Protein AF-A0A924ARC2-F1 (afdb_monomer_lite)

Structure (mmCIF, N/CA/C/O backbone):
data_AF-A0A924ARC2-F1
#
_entry.id   AF-A0A924ARC2-F1
#
loop_
_atom_site.group_PDB
_atom_site.id
_atom_site.type_symbol
_atom_site.label_atom_id
_atom_site.label_alt_id
_atom_site.label_comp_id
_atom_site.label_asym_id
_atom_site.label_entity_id
_atom_site.label_seq_id
_atom_site.pdbx_PDB_ins_code
_atom_site.Cartn_x
_atom_site.Cartn_y
_atom_site.Cartn_z
_atom_site.occupancy
_atom_site.B_iso_or_equiv
_atom_site.auth_seq_id
_atom_site.auth_comp_id
_atom_site.auth_asym_id
_atom_site.auth_atom_id
_atom_site.pdbx_PDB_model_num
ATOM 1 N N . TYR A 1 1 ? 14.908 -2.963 -16.061 1.00 57.44 1 TYR A N 1
ATOM 2 C CA . TYR A 1 1 ? 14.993 -3.242 -14.614 1.00 57.44 1 TYR A CA 1
ATOM 3 C C . TYR A 1 1 ? 16.105 -4.246 -14.347 1.00 57.44 1 TYR A C 1
ATOM 5 O O . TYR A 1 1 ? 15.862 -5.436 -14.399 1.00 57.44 1 TYR A O 1
ATOM 13 N N . GLY A 1 2 ? 17.353 -3.801 -14.180 1.00 57.31 2 GLY A N 1
ATOM 14 C CA . GLY A 1 2 ? 18.492 -4.735 -14.200 1.00 57.31 2 GLY A CA 1
ATOM 15 C C . GLY A 1 2 ? 18.911 -5.316 -12.846 1.00 57.31 2 GLY A C 1
ATOM 16 O O . GLY A 1 2 ? 19.546 -6.360 -12.818 1.00 57.31 2 GLY A O 1
ATOM 17 N N . ARG A 1 3 ? 18.616 -4.640 -11.726 1.00 71.25 3 ARG A N 1
ATOM 18 C CA . ARG A 1 3 ? 19.188 -5.001 -10.409 1.00 71.25 3 ARG A CA 1
ATOM 19 C C . ARG A 1 3 ? 18.224 -4.918 -9.227 1.00 71.25 3 ARG A C 1
ATOM 21 O O . ARG A 1 3 ? 18.666 -5.123 -8.107 1.00 71.25 3 ARG A O 1
ATOM 28 N N . ASP A 1 4 ? 16.960 -4.561 -9.469 1.00 78.75 4 ASP A N 1
ATOM 29 C CA . ASP A 1 4 ? 15.964 -4.315 -8.411 1.00 78.75 4 ASP A CA 1
ATOM 30 C C . ASP A 1 4 ? 16.483 -3.454 -7.237 1.00 78.75 4 ASP A C 1
ATOM 32 O O . ASP A 1 4 ? 16.181 -3.681 -6.072 1.00 78.75 4 ASP A O 1
ATOM 36 N N . ALA A 1 5 ? 17.324 -2.464 -7.547 1.00 85.94 5 ALA A N 1
ATOM 37 C CA . ALA A 1 5 ? 18.048 -1.659 -6.564 1.00 85.94 5 ALA A CA 1
ATOM 38 C C . ALA A 1 5 ? 17.290 -0.364 -6.208 1.00 85.94 5 ALA A C 1
ATOM 40 O O . ALA A 1 5 ? 17.862 0.723 -6.239 1.00 85.94 5 ALA A O 1
ATOM 41 N N . GLY A 1 6 ? 15.980 -0.473 -5.974 1.00 88.94 6 GLY A N 1
ATOM 42 C CA . GLY A 1 6 ? 15.114 0.659 -5.631 1.00 88.94 6 GLY A CA 1
ATOM 43 C C . GLY A 1 6 ? 15.089 0.974 -4.133 1.00 88.94 6 GLY A C 1
ATOM 44 O O . GLY A 1 6 ? 15.557 0.191 -3.310 1.00 88.94 6 GLY A O 1
ATOM 45 N N . LEU A 1 7 ? 14.496 2.116 -3.779 1.00 92.81 7 LEU A N 1
ATOM 46 C CA . LEU A 1 7 ? 14.212 2.493 -2.393 1.00 92.81 7 LEU A CA 1
ATOM 47 C C . LEU A 1 7 ? 12.710 2.349 -2.111 1.00 92.81 7 LEU A C 1
ATOM 49 O O . LEU A 1 7 ? 11.881 2.651 -2.968 1.00 92.81 7 LEU A O 1
ATOM 53 N N . ARG A 1 8 ? 12.348 1.925 -0.896 1.00 94.56 8 ARG A N 1
ATOM 54 C CA . ARG A 1 8 ? 10.963 1.966 -0.403 1.00 94.56 8 ARG A CA 1
ATOM 55 C C . ARG A 1 8 ? 10.758 3.282 0.346 1.00 94.56 8 ARG A C 1
ATOM 57 O O . ARG A 1 8 ? 11.081 3.360 1.525 1.00 94.56 8 ARG A O 1
ATOM 64 N N . ILE A 1 9 ? 10.269 4.311 -0.345 1.00 96.62 9 ILE A N 1
ATOM 65 C CA . ILE A 1 9 ? 10.067 5.653 0.239 1.00 96.62 9 ILE A CA 1
ATOM 66 C C . ILE A 1 9 ? 8.601 6.098 0.271 1.00 96.62 9 ILE A C 1
ATOM 68 O O . ILE A 1 9 ? 8.237 6.918 1.111 1.00 96.62 9 ILE A O 1
ATOM 72 N N . ASP A 1 10 ? 7.737 5.488 -0.537 1.00 97.31 10 ASP A N 1
ATOM 73 C CA . ASP A 1 10 ? 6.293 5.725 -0.514 1.00 97.31 10 ASP A CA 1
ATOM 74 C C . ASP A 1 10 ? 5.613 4.822 0.525 1.00 97.31 10 ASP A C 1
ATOM 76 O O . ASP A 1 10 ? 5.670 3.592 0.431 1.00 97.31 10 ASP A O 1
ATOM 80 N N . HIS A 1 11 ? 4.965 5.428 1.522 1.00 97.81 11 HIS A N 1
ATOM 81 C CA . HIS A 1 11 ? 4.343 4.720 2.642 1.00 97.81 11 HIS A CA 1
ATOM 82 C C . HIS A 1 11 ? 2.886 5.149 2.828 1.00 97.81 11 HIS A C 1
ATOM 84 O O . HIS A 1 11 ? 2.553 6.325 2.709 1.00 97.81 11 HIS A O 1
ATOM 90 N N . LEU A 1 12 ? 2.031 4.188 3.183 1.00 98.25 12 LEU A N 1
ATOM 91 C CA . LEU A 1 12 ? 0.626 4.405 3.525 1.00 98.25 12 LEU A CA 1
ATOM 92 C C . LEU A 1 12 ? 0.451 4.122 5.020 1.00 98.25 12 LEU A C 1
ATOM 94 O O . LEU A 1 12 ? 0.387 2.968 5.441 1.00 98.25 12 LEU A O 1
ATOM 98 N N . LEU A 1 13 ? 0.460 5.180 5.832 1.00 98.12 13 LEU A N 1
ATOM 99 C CA . LEU A 1 13 ? 0.384 5.079 7.290 1.00 98.12 13 LEU A CA 1
ATOM 100 C C . LEU A 1 13 ? -1.076 5.093 7.753 1.00 98.12 13 LEU A C 1
ATOM 102 O O . LEU A 1 13 ? -1.857 5.945 7.332 1.00 98.12 13 LEU A O 1
ATOM 106 N N . LEU A 1 14 ? -1.432 4.172 8.650 1.00 98.00 14 LEU A N 1
ATOM 107 C CA . LEU A 1 14 ? -2.773 4.070 9.224 1.00 98.00 14 LEU A CA 1
ATOM 108 C C . LEU A 1 14 ? -2.790 4.532 10.680 1.00 98.00 14 LEU A C 1
ATOM 110 O O . LEU A 1 14 ? -1.858 4.278 11.443 1.00 98.00 14 LEU A O 1
ATOM 114 N N . SER A 1 15 ? -3.888 5.173 11.080 1.00 97.94 15 SER A N 1
ATOM 115 C CA . SER A 1 15 ? -4.164 5.436 12.492 1.00 97.94 15 SER A CA 1
ATOM 116 C C . SER A 1 15 ? -4.515 4.130 13.225 1.00 97.94 15 SER A C 1
ATOM 118 O O . SER A 1 15 ? -4.983 3.180 12.590 1.00 97.94 15 SER A O 1
ATOM 120 N N . PRO A 1 16 ? -4.392 4.071 14.565 1.00 96.88 16 PRO A N 1
ATOM 121 C CA . PRO A 1 16 ? -4.796 2.891 15.335 1.00 96.88 16 PRO A CA 1
ATOM 122 C C . PRO A 1 16 ? -6.259 2.479 15.124 1.00 96.88 16 PRO A C 1
ATOM 124 O O . PRO A 1 16 ? -6.579 1.300 15.213 1.00 96.88 16 PRO A O 1
ATOM 127 N N . ALA A 1 17 ? -7.141 3.434 14.809 1.00 95.69 17 ALA A N 1
ATOM 128 C CA . ALA A 1 17 ? -8.548 3.162 14.521 1.00 95.69 17 ALA A CA 1
ATOM 129 C C . ALA A 1 17 ? -8.766 2.471 13.162 1.00 95.69 17 ALA A C 1
ATOM 131 O O . ALA A 1 17 ? -9.723 1.720 13.015 1.00 95.69 17 ALA A O 1
ATOM 132 N N . LEU A 1 18 ? -7.889 2.710 12.178 1.00 96.50 18 LEU A N 1
ATOM 133 C CA . LEU A 1 18 ? -7.967 2.106 10.842 1.00 96.50 18 LEU A CA 1
ATOM 134 C C . LEU A 1 18 ? -7.118 0.842 10.703 1.00 96.50 18 LEU A C 1
ATOM 136 O O . LEU A 1 18 ? -7.412 0.013 9.848 1.00 96.50 18 LEU A O 1
ATOM 140 N N . ALA A 1 19 ? -6.081 0.674 11.525 1.00 97.50 19 ALA A N 1
ATOM 141 C CA . ALA A 1 19 ? -5.178 -0.473 11.445 1.00 97.50 19 ALA A CA 1
ATOM 142 C C . ALA A 1 19 ? -5.896 -1.844 11.430 1.00 97.50 19 ALA A C 1
ATOM 144 O O . ALA A 1 19 ? -5.497 -2.687 10.626 1.00 97.50 19 ALA A O 1
ATOM 145 N N . PRO A 1 20 ? -6.978 -2.082 12.208 1.00 96.88 20 PRO A N 1
ATOM 146 C CA . PRO A 1 20 ? -7.710 -3.352 12.161 1.00 96.88 20 PRO A CA 1
ATOM 147 C C . PRO A 1 20 ? -8.432 -3.623 10.833 1.00 96.88 20 PRO A C 1
ATOM 149 O O . PRO A 1 20 ? -8.760 -4.774 10.542 1.00 96.88 20 PRO A O 1
ATOM 152 N N . ALA A 1 21 ? -8.695 -2.584 10.034 1.00 97.62 21 ALA A N 1
ATOM 153 C CA . ALA A 1 21 ? -9.358 -2.708 8.740 1.00 97.62 21 ALA A CA 1
ATOM 154 C C . ALA A 1 21 ? -8.414 -3.188 7.629 1.00 97.62 21 ALA A C 1
ATOM 156 O O . ALA A 1 21 ? -8.900 -3.628 6.594 1.00 97.62 21 ALA A O 1
ATOM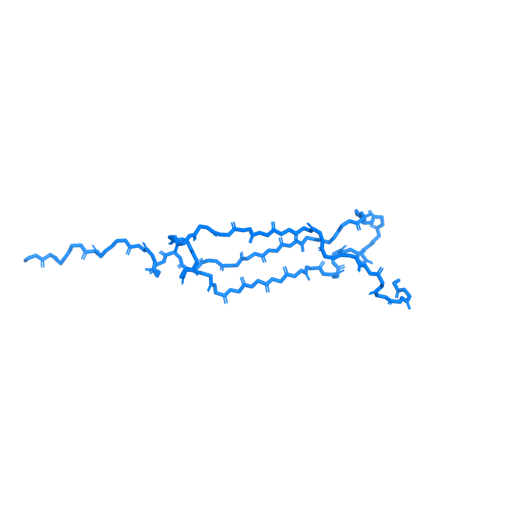 157 N N . LEU A 1 22 ? -7.088 -3.133 7.808 1.00 98.31 22 LEU A N 1
ATOM 158 C CA . LEU A 1 22 ? -6.138 -3.516 6.761 1.00 98.31 22 LEU A CA 1
ATOM 159 C C . LEU A 1 22 ? -6.270 -5.003 6.400 1.00 98.31 22 LEU A C 1
ATOM 161 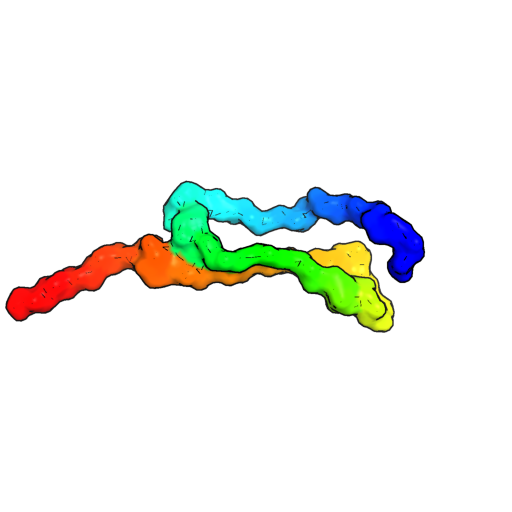O O . LEU A 1 22 ? -6.092 -5.879 7.248 1.00 98.31 22 LEU A O 1
ATOM 165 N N . THR A 1 23 ? -6.568 -5.287 5.133 1.00 98.31 23 THR A N 1
ATOM 166 C CA . THR A 1 23 ? -6.682 -6.658 4.607 1.00 98.31 23 THR A CA 1
ATOM 167 C C . THR A 1 23 ? -5.548 -7.026 3.671 1.00 98.31 23 THR A C 1
ATOM 169 O O . THR A 1 23 ? -5.105 -8.172 3.691 1.00 98.31 23 THR A O 1
ATOM 172 N N . ALA A 1 24 ? -5.057 -6.075 2.881 1.00 98.50 24 ALA A N 1
ATOM 173 C CA . ALA A 1 24 ? -3.945 -6.291 1.969 1.00 98.50 24 ALA A CA 1
ATOM 174 C C . ALA A 1 24 ? -3.160 -4.998 1.734 1.00 98.50 24 ALA A C 1
ATOM 176 O O . ALA A 1 24 ? -3.666 -3.893 1.927 1.00 98.50 24 ALA A O 1
AT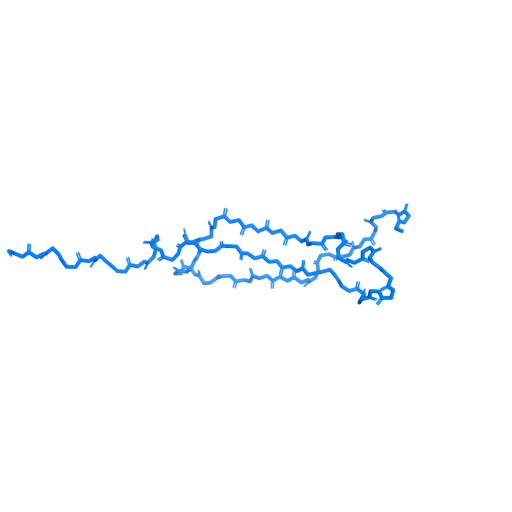OM 177 N N . SER A 1 25 ? -1.908 -5.144 1.315 1.00 98.12 25 SER A N 1
ATOM 178 C CA . SER A 1 25 ? -1.062 -4.046 0.862 1.00 98.12 25 SER A CA 1
ATOM 179 C C . SER A 1 25 ? -0.052 -4.559 -0.153 1.00 98.12 25 SER A C 1
ATOM 181 O O . SER A 1 25 ? 0.406 -5.701 -0.059 1.00 98.12 25 SER A O 1
ATOM 183 N N . ASN A 1 26 ? 0.293 -3.733 -1.140 1.00 97.69 26 ASN A N 1
ATOM 184 C CA . ASN A 1 26 ? 1.332 -4.082 -2.104 1.00 97.69 26 ASN A CA 1
ATOM 185 C C . ASN A 1 26 ? 1.876 -2.852 -2.844 1.00 97.69 26 ASN A C 1
ATOM 187 O O . ASN A 1 26 ? 1.486 -1.710 -2.587 1.00 97.69 26 ASN A O 1
ATOM 191 N N . VAL A 1 27 ? 2.807 -3.111 -3.764 1.00 96.81 27 VAL A N 1
ATOM 192 C CA . VAL A 1 27 ? 3.326 -2.157 -4.740 1.00 96.81 27 VAL A CA 1
ATOM 193 C C . VAL A 1 27 ? 3.252 -2.742 -6.135 1.00 96.81 27 VAL A C 1
ATOM 195 O O . VAL A 1 27 ? 3.811 -3.808 -6.400 1.00 96.81 27 VAL A O 1
ATOM 198 N N . ASP A 1 28 ? 2.642 -1.994 -7.047 1.00 95.44 28 ASP A N 1
ATOM 199 C CA . ASP A 1 28 ? 2.431 -2.408 -8.430 1.00 95.44 28 ASP A CA 1
ATOM 200 C C . ASP A 1 28 ? 3.684 -2.153 -9.271 1.00 95.44 28 ASP A C 1
ATOM 202 O O . ASP A 1 28 ? 3.774 -1.227 -10.083 1.00 95.44 28 ASP A O 1
ATOM 206 N N . ARG A 1 29 ? 4.691 -3.003 -9.066 1.00 90.50 29 ARG A N 1
ATOM 207 C CA . ARG A 1 29 ? 5.996 -2.924 -9.744 1.00 90.50 29 ARG A CA 1
ATOM 208 C C . ARG A 1 29 ? 5.870 -3.001 -11.266 1.00 90.50 29 ARG A C 1
ATOM 210 O O . ARG A 1 29 ? 6.623 -2.333 -11.972 1.00 90.50 29 ARG A O 1
ATOM 217 N N . ASP A 1 30 ? 4.885 -3.743 -11.763 1.00 91.62 30 ASP A N 1
ATOM 218 C CA . ASP A 1 30 ? 4.643 -3.912 -13.198 1.00 91.62 30 ASP A CA 1
ATOM 219 C C . ASP A 1 30 ? 4.212 -2.605 -13.875 1.00 91.62 30 ASP A C 1
ATOM 221 O O . ASP A 1 30 ? 4.554 -2.363 -15.033 1.00 91.62 30 ASP A O 1
ATOM 225 N N . VAL A 1 31 ? 3.527 -1.706 -13.154 1.00 91.50 31 VAL A N 1
ATOM 226 C CA . VAL A 1 31 ? 3.137 -0.385 -13.681 1.00 91.50 31 VAL A CA 1
ATOM 227 C C . VAL A 1 31 ? 4.374 0.453 -13.995 1.00 91.50 31 VAL A C 1
ATOM 229 O O . VAL A 1 31 ? 4.440 1.103 -15.038 1.00 91.50 31 VAL A O 1
ATOM 232 N N . ARG A 1 32 ? 5.397 0.377 -13.142 1.00 90.25 32 ARG A N 1
ATOM 233 C CA . ARG A 1 32 ? 6.684 1.052 -13.345 1.00 90.25 32 ARG A CA 1
ATOM 234 C C . ARG A 1 32 ? 7.531 0.397 -14.450 1.00 90.25 32 ARG A C 1
ATOM 236 O O . ARG A 1 32 ? 8.496 1.007 -14.914 1.00 90.25 32 ARG A O 1
ATOM 243 N N . GLY A 1 33 ? 7.177 -0.811 -14.893 1.00 87.00 33 GLY A N 1
ATOM 244 C CA . GLY A 1 33 ? 7.782 -1.512 -16.031 1.00 87.00 33 GLY A CA 1
ATOM 245 C C . GLY A 1 33 ? 7.245 -1.107 -17.409 1.00 87.00 33 GLY A C 1
ATOM 246 O O . GLY A 1 33 ? 7.790 -1.560 -18.414 1.00 87.00 33 GLY A O 1
ATOM 247 N N . ARG A 1 34 ? 6.199 -0.272 -17.473 1.00 92.12 34 ARG A N 1
ATOM 248 C CA . ARG A 1 34 ? 5.569 0.190 -18.725 1.00 92.12 34 ARG A CA 1
ATOM 249 C C . ARG A 1 34 ? 6.445 1.196 -19.485 1.00 92.12 34 ARG A C 1
ATOM 251 O O . ARG A 1 34 ? 7.470 1.646 -18.981 1.00 92.12 34 ARG A O 1
ATOM 258 N N . GLU A 1 35 ? 6.042 1.553 -20.705 1.00 94.69 35 GLU A N 1
ATOM 259 C CA . GLU A 1 35 ? 6.717 2.584 -21.504 1.00 94.69 35 GLU A CA 1
ATOM 260 C C . GLU A 1 35 ? 6.573 3.975 -20.858 1.00 94.69 35 GLU A C 1
ATOM 262 O O . GLU A 1 35 ? 5.488 4.338 -20.408 1.00 94.69 35 GLU A O 1
ATOM 267 N N . LYS A 1 36 ? 7.672 4.750 -20.823 1.00 93.44 36 LYS A N 1
ATOM 268 C CA . LYS A 1 36 ? 7.756 6.097 -20.210 1.00 93.44 36 LYS A CA 1
ATOM 269 C C . LYS A 1 36 ? 7.069 6.179 -18.833 1.00 93.44 36 LYS A C 1
ATOM 271 O O . LYS A 1 36 ? 6.197 7.024 -18.624 1.00 93.44 36 LYS A O 1
ATOM 276 N N . PRO A 1 37 ? 7.435 5.300 -17.890 1.00 92.75 37 PRO A N 1
ATOM 277 C CA . PRO A 1 37 ? 6.792 5.276 -16.590 1.00 92.75 37 PRO A CA 1
ATOM 278 C C . PRO A 1 37 ? 7.279 6.463 -15.738 1.00 92.75 37 PRO A C 1
ATOM 280 O O . PRO A 1 37 ? 8.346 7.026 -15.997 1.00 92.75 37 PRO A O 1
ATOM 283 N N . SER A 1 38 ? 6.530 6.794 -14.680 1.00 94.19 38 SER A N 1
ATOM 284 C CA . SER A 1 38 ? 7.052 7.590 -13.553 1.00 94.19 38 SER A CA 1
ATOM 285 C C . SER A 1 38 ? 8.320 6.934 -12.985 1.00 94.19 38 SER A C 1
ATOM 287 O O . SER A 1 38 ? 8.622 5.788 -13.293 1.00 94.19 38 SER A O 1
ATOM 289 N N . ASP A 1 39 ? 9.096 7.637 -12.173 1.00 92.50 39 ASP A N 1
ATOM 290 C CA . ASP A 1 39 ? 10.211 7.089 -11.407 1.00 92.50 39 ASP A CA 1
ATOM 291 C C . ASP A 1 39 ? 9.765 6.244 -10.198 1.00 92.50 39 ASP A C 1
ATOM 293 O O . ASP A 1 39 ? 10.500 5.324 -9.829 1.00 92.50 39 ASP A O 1
ATOM 297 N N . HIS A 1 40 ? 8.552 6.454 -9.676 1.00 95.44 40 HIS A N 1
ATOM 298 C CA . HIS A 1 40 ? 7.955 5.691 -8.574 1.00 95.44 40 HIS A CA 1
ATOM 299 C C . HIS A 1 40 ? 6.991 4.595 -9.067 1.00 95.44 40 HIS A C 1
ATOM 301 O O . HIS A 1 40 ? 6.417 4.671 -10.156 1.00 95.44 40 HIS A O 1
ATOM 307 N N . ALA A 1 41 ? 6.807 3.556 -8.249 1.00 95.69 41 ALA A N 1
ATOM 308 C CA . ALA A 1 41 ? 5.770 2.544 -8.451 1.00 95.69 41 ALA A CA 1
ATOM 309 C C . ALA A 1 41 ? 4.578 2.830 -7.518 1.00 95.69 41 ALA A C 1
ATOM 311 O O . ALA A 1 41 ? 4.813 3.172 -6.358 1.00 95.69 41 ALA A O 1
ATOM 312 N N . PRO A 1 42 ? 3.320 2.665 -7.969 1.00 97.12 42 PRO A N 1
ATOM 313 C CA . PRO A 1 42 ? 2.155 2.863 -7.111 1.00 97.12 42 PRO A CA 1
ATOM 314 C C . PRO A 1 42 ? 2.174 1.935 -5.893 1.00 97.12 42 PRO A C 1
ATOM 316 O O . PRO A 1 42 ? 2.391 0.730 -6.029 1.00 97.12 42 PRO A O 1
ATOM 319 N N . THR A 1 43 ? 1.918 2.492 -4.712 1.00 98.00 43 THR A N 1
ATOM 320 C CA . THR A 1 43 ? 1.622 1.749 -3.481 1.00 98.00 43 THR A CA 1
ATOM 321 C C . THR A 1 43 ? 0.118 1.728 -3.250 1.00 98.00 43 THR A C 1
ATOM 323 O O . THR A 1 43 ? -0.578 2.698 -3.554 1.00 98.00 43 THR A O 1
ATOM 326 N N . TRP A 1 44 ? -0.397 0.637 -2.691 1.00 98.38 44 TRP A N 1
ATOM 327 C CA . TRP A 1 44 ? -1.814 0.530 -2.361 1.00 98.38 44 TRP A CA 1
ATOM 328 C C . TRP A 1 44 ? -2.054 -0.309 -1.107 1.00 98.38 44 TRP A C 1
ATOM 330 O O . TRP A 1 44 ? -1.212 -1.107 -0.684 1.00 98.38 44 TRP A O 1
ATOM 340 N N . ILE A 1 45 ? -3.231 -0.100 -0.519 1.00 98.69 45 ILE A N 1
ATOM 341 C CA . ILE A 1 45 ? -3.795 -0.897 0.568 1.00 98.69 45 ILE A CA 1
ATOM 342 C C . ILE A 1 45 ? -5.260 -1.206 0.263 1.00 98.69 45 ILE A C 1
ATOM 344 O O . ILE A 1 45 ? -5.946 -0.407 -0.373 1.00 98.69 45 ILE A O 1
ATOM 348 N N . GLU A 1 46 ? -5.740 -2.334 0.763 1.00 98.62 46 GLU A N 1
ATOM 349 C CA . GLU A 1 46 ? -7.161 -2.656 0.840 1.00 98.62 46 GLU A CA 1
ATOM 350 C C . GLU A 1 46 ? -7.611 -2.602 2.298 1.00 98.62 46 GLU A C 1
ATOM 352 O O . GLU A 1 46 ? -6.914 -3.083 3.199 1.00 98.62 46 GLU A O 1
ATOM 357 N N . LEU A 1 47 ? -8.779 -1.998 2.521 1.00 98.12 47 LEU A N 1
ATOM 358 C CA . LEU A 1 47 ? -9.389 -1.854 3.835 1.00 98.12 47 LEU A CA 1
ATOM 359 C C . LEU A 1 47 ? -10.780 -2.491 3.834 1.00 98.12 47 LEU A C 1
ATOM 361 O O . LEU A 1 47 ? -11.645 -2.104 3.050 1.00 98.12 47 LEU A O 1
ATOM 365 N N . ASP A 1 48 ? -11.012 -3.404 4.769 1.00 97.75 48 ASP A N 1
ATOM 366 C CA . ASP A 1 48 ? -12.339 -3.892 5.128 1.00 97.75 48 ASP A CA 1
ATOM 367 C C . ASP A 1 48 ? -12.922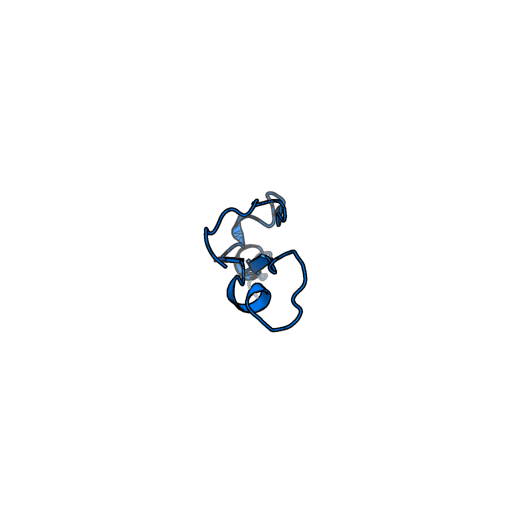 -3.000 6.227 1.00 97.75 48 ASP A C 1
ATOM 369 O O . ASP A 1 48 ? -12.614 -3.133 7.417 1.00 97.75 48 ASP A O 1
ATOM 373 N N . LEU A 1 49 ? -13.756 -2.050 5.807 1.00 95.31 49 LEU A N 1
ATOM 374 C CA . LEU A 1 49 ? -14.349 -1.062 6.703 1.00 95.31 49 LEU A CA 1
ATOM 375 C C . LEU A 1 49 ? -15.407 -1.661 7.635 1.00 95.31 49 LEU A C 1
ATOM 377 O O . LEU A 1 49 ? -15.694 -1.062 8.672 1.00 95.31 49 LEU A O 1
ATOM 381 N N . ASP A 1 50 ? -15.940 -2.849 7.340 1.00 94.94 50 ASP A N 1
ATOM 382 C CA . ASP A 1 50 ? -16.901 -3.504 8.228 1.00 94.94 50 ASP A CA 1
ATOM 383 C C . ASP A 1 50 ? -16.235 -3.965 9.535 1.00 94.94 50 ASP A C 1
ATOM 385 O O . ASP A 1 50 ? -16.895 -4.018 10.574 1.00 94.94 50 ASP A O 1
ATOM 389 N N . LYS A 1 51 ? -14.911 -4.192 9.540 1.00 90.94 51 LYS A N 1
ATOM 390 C CA . LYS A 1 51 ? -14.133 -4.533 10.752 1.00 90.94 51 LYS A CA 1
ATOM 391 C C . LYS A 1 51 ? -14.045 -3.409 11.777 1.00 90.94 51 LYS A C 1
ATOM 393 O O . LYS A 1 51 ? -13.735 -3.661 12.940 1.00 90.94 51 LYS A O 1
ATOM 398 N N . ILE A 1 52 ? -14.272 -2.175 11.342 1.00 90.94 52 ILE A N 1
ATOM 399 C CA . ILE A 1 52 ? -14.171 -0.970 12.173 1.00 90.94 52 ILE A CA 1
ATOM 400 C C . ILE A 1 52 ? -15.484 -0.181 12.203 1.00 90.94 52 ILE A C 1
ATOM 402 O O . ILE A 1 52 ? -15.576 0.854 12.864 1.00 90.94 52 ILE A O 1
ATOM 406 N N . ALA A 1 53 ? -16.512 -0.666 11.502 1.00 82.69 53 ALA A N 1
ATOM 407 C CA . ALA A 1 53 ? -17.843 -0.099 11.558 1.00 82.69 53 ALA A CA 1
ATOM 408 C C . ALA A 1 53 ? -18.431 -0.296 12.962 1.00 82.69 53 ALA A C 1
ATOM 410 O O . ALA A 1 53 ? -18.355 -1.374 13.556 1.00 82.69 53 ALA A O 1
ATOM 411 N N . ALA A 1 54 ? -19.044 0.759 13.502 1.00 71.44 54 ALA A N 1
ATOM 412 C CA . ALA A 1 54 ? -19.739 0.683 14.780 1.00 71.44 54 ALA A CA 1
ATOM 413 C C . ALA A 1 54 ? -20.822 -0.417 14.744 1.00 71.44 54 ALA A C 1
ATOM 415 O O . ALA A 1 54 ? -21.455 -0.622 13.701 1.00 71.44 54 ALA A O 1
ATOM 416 N N . PRO A 1 55 ? -21.087 -1.110 15.869 1.00 68.12 55 PRO A N 1
ATOM 417 C CA . PRO A 1 55 ? -22.070 -2.183 15.897 1.00 68.12 55 PRO A CA 1
ATOM 418 C C . PRO A 1 55 ? -23.431 -1.668 15.421 1.00 68.12 55 PRO A C 1
ATOM 420 O O . PRO A 1 55 ? -23.969 -0.693 15.956 1.00 68.12 55 PRO A O 1
ATOM 423 N N . LYS A 1 56 ? -24.010 -2.337 14.414 1.00 64.50 56 LYS A N 1
ATOM 424 C CA . LYS A 1 56 ? -25.387 -2.068 13.984 1.00 64.50 56 LYS A CA 1
ATOM 425 C C . LYS A 1 56 ? -26.290 -2.267 15.203 1.00 64.50 56 LYS A C 1
ATOM 427 O O . LYS A 1 56 ? -26.295 -3.351 15.787 1.00 64.50 56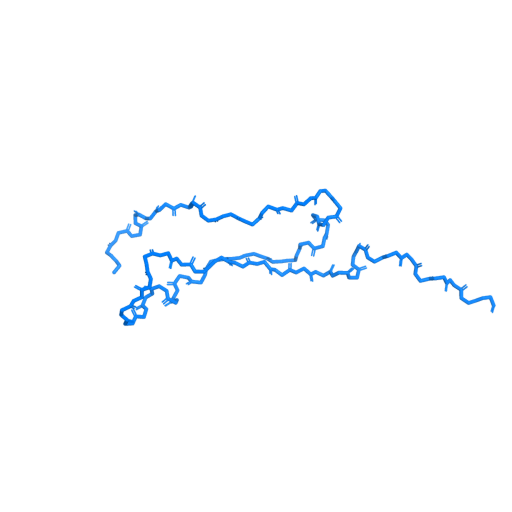 LYS A O 1
ATOM 432 N N . LYS A 1 57 ? -27.032 -1.228 15.609 1.00 64.50 57 LYS A N 1
ATOM 433 C CA . LYS A 1 57 ? -28.027 -1.334 16.690 1.00 64.50 57 LYS A CA 1
ATOM 434 C C . LYS A 1 57 ? -28.913 -2.552 16.403 1.00 64.50 57 LYS A C 1
ATOM 436 O O . LYS A 1 57 ? -29.539 -2.603 15.344 1.00 64.50 57 LYS A O 1
ATOM 441 N N . LYS A 1 58 ? -28.951 -3.535 17.313 1.00 58.38 58 LYS A N 1
ATOM 442 C CA . LYS A 1 58 ? -29.930 -4.628 17.229 1.00 58.38 58 LYS A CA 1
ATOM 443 C C . LYS A 1 58 ? -31.319 -3.987 17.237 1.00 58.38 58 LYS A C 1
ATOM 445 O O . LYS A 1 58 ? -31.615 -3.207 18.141 1.00 58.38 58 LYS A O 1
ATOM 450 N N . LYS A 1 59 ? -32.135 -4.258 16.213 1.00 58.88 59 LYS A N 1
ATOM 451 C CA . LYS A 1 59 ? -33.560 -3.914 16.254 1.00 58.88 59 LYS A CA 1
ATOM 452 C C . LYS A 1 59 ? -34.185 -4.724 17.394 1.00 58.88 59 LYS A C 1
ATOM 454 O O . LYS A 1 59 ? -33.954 -5.932 17.451 1.00 58.88 59 LYS A O 1
ATOM 459 N N . ALA A 1 60 ? -34.848 -4.022 18.311 1.00 61.38 60 ALA A N 1
ATOM 460 C CA . ALA A 1 60 ? -35.705 -4.617 19.331 1.00 61.38 60 ALA A CA 1
ATOM 461 C C . ALA A 1 60 ? -36.937 -5.256 18.680 1.00 61.38 60 ALA A C 1
ATOM 463 O O . ALA A 1 60 ? -37.335 -4.757 17.599 1.00 61.38 60 ALA A O 1
#

R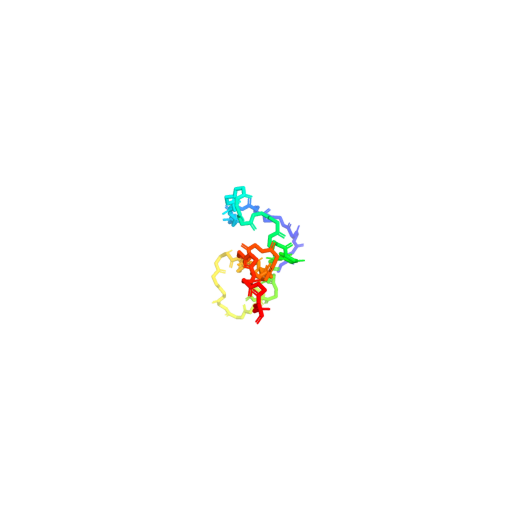adius of gyration: 17.52 Å; chains: 1; bounding box: 55×14×41 Å

Secondary structure (DSSP, 8-state):
--S------------TTTGGGEEEEEE-HHHHTSSS--SSPPEEEEE-GGGTSPPPPPP-

Foldseek 3Di:
DPPPPDDDDDDDDDDPLQVQFWDDWDWPVVQCVDPPHDPDTDIDTGGNCVRNDDDDPPDD

Sequence (60 aa):
YGRDAGLRIDHLLLSPALAPALTASNVDRDVRGREKPSDHAPTWIELDLDKIAAPKKKKA

pLDDT: mean 89.43, std 12.5, range [57.31, 98.69]